Protein AF-B8KXS4-F1 (afdb_monomer_lite)

pLDDT: mean 75.42, std 18.48, range [35.78, 94.12]

Sequence (87 aa):
MVAEVFKDKRGRQPEVPFGYESLLTDAQRHAIDSSRNFGWSLHFIRRPLFQDPTVVMCDANHGKCWQVLEDGKLIPFNDLRGSQKPL

Radius of gyration: 14.76 Å; chains: 1; bounding box: 38×42×29 Å

Organism: NCBI:txid565045

Secondary structure (DSSP, 8-state):
--------TTTT--SS-TTGGGGS-HHHHHHHHHHHHTT-EEEEEE--TTS--EEEEE-TTT--EEEE-TTS-EEE-----SS----

Structure (mmCIF, N/CA/C/O backbone):
data_AF-B8KXS4-F1
#
_entry.id   AF-B8KXS4-F1
#
loop_
_atom_site.group_PDB
_atom_site.id
_atom_site.type_symbol
_atom_site.label_atom_id
_atom_site.label_alt_id
_atom_site.label_comp_id
_atom_site.label_asym_id
_atom_site.label_entity_id
_atom_site.label_seq_id
_atom_site.pdbx_PDB_ins_code
_atom_site.Cartn_x
_atom_site.Cartn_y
_atom_site.Cartn_z
_atom_site.occupancy
_atom_site.B_iso_or_equiv
_atom_site.auth_seq_id
_atom_site.auth_comp_id
_atom_site.auth_asym_id
_atom_site.auth_atom_id
_atom_site.pdbx_PDB_model_num
ATOM 1 N N . MET A 1 1 ? 17.860 -34.656 12.317 1.00 35.78 1 MET A N 1
ATOM 2 C CA . MET A 1 1 ? 17.606 -33.360 12.980 1.00 35.78 1 MET A CA 1
ATOM 3 C C . MET A 1 1 ? 16.277 -32.856 12.458 1.00 35.78 1 MET A C 1
ATOM 5 O O . MET A 1 1 ? 16.099 -32.824 11.248 1.00 35.78 1 MET A O 1
ATOM 9 N N . VAL A 1 2 ? 15.316 -32.621 13.347 1.00 35.88 2 VAL A N 1
ATOM 10 C CA . VAL A 1 2 ? 13.956 -32.212 12.978 1.00 35.88 2 VAL A CA 1
ATOM 11 C C . VAL A 1 2 ? 13.974 -30.747 12.546 1.00 35.88 2 VAL A C 1
ATOM 13 O O . VAL A 1 2 ? 14.445 -29.893 13.288 1.00 35.88 2 VAL A O 1
ATOM 16 N N . ALA A 1 3 ? 13.524 -30.465 11.325 1.00 40.88 3 ALA A N 1
ATOM 17 C CA . ALA A 1 3 ? 13.324 -29.100 10.863 1.00 40.88 3 ALA A CA 1
ATOM 18 C C . ALA A 1 3 ? 12.099 -28.530 11.587 1.00 40.88 3 ALA A C 1
ATOM 20 O O . ALA A 1 3 ? 10.977 -28.992 11.370 1.00 40.88 3 ALA A O 1
ATOM 21 N N . GLU A 1 4 ? 12.303 -27.555 12.471 1.00 39.88 4 GLU A N 1
ATOM 22 C CA . GLU A 1 4 ? 11.198 -26.774 13.019 1.00 39.88 4 GLU A CA 1
ATOM 23 C C . GLU A 1 4 ? 10.584 -25.936 11.895 1.00 39.88 4 GLU A C 1
ATOM 25 O O . GLU A 1 4 ? 11.127 -24.925 11.449 1.00 39.88 4 GLU A O 1
ATOM 30 N N . VAL A 1 5 ? 9.430 -26.394 11.415 1.00 42.00 5 VAL A N 1
ATOM 31 C CA . VAL A 1 5 ? 8.544 -25.622 10.551 1.00 42.00 5 VAL A CA 1
ATOM 32 C C . VAL A 1 5 ? 8.009 -24.469 11.394 1.00 42.00 5 VAL A C 1
ATOM 34 O O . VAL A 1 5 ? 7.104 -24.657 12.209 1.00 42.00 5 VAL A O 1
ATOM 37 N N . PHE A 1 6 ? 8.575 -23.273 11.224 1.00 42.91 6 PHE A N 1
ATOM 38 C CA . PHE A 1 6 ? 8.000 -22.055 11.785 1.00 42.91 6 PHE A CA 1
ATOM 39 C C . PHE A 1 6 ? 6.577 -21.910 11.247 1.00 42.91 6 PHE A C 1
ATOM 41 O O . PHE A 1 6 ? 6.352 -21.610 10.077 1.00 42.91 6 PHE A O 1
ATOM 48 N N . LYS A 1 7 ? 5.608 -22.206 12.113 1.00 42.44 7 LYS A N 1
ATOM 49 C CA . LYS A 1 7 ? 4.186 -22.193 11.793 1.00 42.44 7 LYS A CA 1
ATOM 50 C C . LYS A 1 7 ? 3.789 -20.751 11.496 1.00 42.44 7 LYS A C 1
ATOM 52 O O . LYS A 1 7 ? 3.698 -19.931 12.411 1.00 42.44 7 LYS A O 1
ATOM 57 N N . ASP A 1 8 ? 3.590 -20.441 10.219 1.00 50.16 8 ASP A N 1
ATOM 58 C CA . ASP A 1 8 ? 2.969 -19.192 9.797 1.00 50.16 8 ASP A CA 1
ATOM 59 C C . ASP A 1 8 ? 1.672 -19.001 10.613 1.00 50.16 8 ASP A C 1
ATOM 61 O O . ASP A 1 8 ? 0.778 -19.855 10.621 1.00 50.16 8 ASP A O 1
ATOM 65 N N . LYS A 1 9 ? 1.601 -17.909 11.389 1.00 56.97 9 LYS A N 1
ATOM 66 C CA . LYS A 1 9 ? 0.472 -17.641 12.297 1.00 56.97 9 LYS A CA 1
ATOM 67 C C . LYS A 1 9 ? -0.835 -17.343 11.546 1.00 56.97 9 LYS A C 1
ATOM 69 O O . LYS A 1 9 ? -1.878 -17.295 12.190 1.00 56.97 9 LYS A O 1
ATOM 74 N N . ARG A 1 10 ? -0.799 -17.157 10.218 1.00 50.81 10 ARG A N 1
ATOM 75 C CA . ARG A 1 10 ? -1.972 -16.951 9.348 1.00 50.81 10 ARG A CA 1
ATOM 76 C C . ARG A 1 10 ? -2.676 -18.271 9.015 1.00 50.81 10 ARG A C 1
ATOM 78 O O . ARG A 1 10 ? -3.769 -18.266 8.449 1.00 50.81 10 ARG A O 1
ATOM 85 N N . GLY A 1 11 ? -2.094 -19.420 9.374 1.00 59.00 11 GLY A N 1
ATOM 86 C CA . GLY A 1 11 ? -2.680 -20.724 9.067 1.00 59.00 11 GLY A CA 1
ATOM 87 C C . GLY A 1 11 ? -2.729 -20.971 7.554 1.00 59.00 11 GLY A C 1
ATOM 88 O O . GLY A 1 11 ? -1.687 -21.029 6.915 1.00 59.00 11 GLY A O 1
ATOM 89 N N . ARG A 1 12 ? -3.932 -21.150 6.982 1.00 56.19 12 ARG A N 1
ATOM 90 C CA . ARG A 1 12 ? -4.174 -21.322 5.527 1.00 56.19 12 ARG A CA 1
ATOM 91 C C . ARG A 1 12 ? -4.765 -20.076 4.851 1.00 56.19 12 ARG A C 1
ATOM 93 O O . ARG A 1 12 ? -5.239 -20.171 3.722 1.00 56.19 12 ARG A O 1
ATOM 100 N N . GLN A 1 13 ? -4.838 -18.939 5.544 1.00 56.62 13 GLN A N 1
ATOM 101 C CA . GLN A 1 13 ? -5.455 -17.749 4.961 1.00 56.62 13 GLN A CA 1
ATOM 102 C C . GLN A 1 13 ? -4.551 -17.144 3.878 1.00 56.62 13 GLN A C 1
ATOM 104 O O . GLN A 1 13 ? -3.340 -17.052 4.091 1.00 56.62 13 GLN A O 1
ATOM 109 N N . PRO A 1 14 ? -5.115 -16.740 2.726 1.00 62.69 14 PRO A N 1
ATOM 110 C CA . PRO A 1 14 ? -4.339 -16.112 1.669 1.00 62.69 14 PRO A CA 1
ATOM 111 C C . PRO A 1 14 ? -3.768 -14.774 2.152 1.00 62.69 14 PRO A C 1
ATOM 113 O O . PRO A 1 14 ? -4.401 -14.047 2.917 1.00 62.69 14 PRO A O 1
ATOM 116 N N . GLU A 1 15 ? -2.572 -14.441 1.672 1.00 69.19 15 GLU A N 1
ATOM 117 C CA . GLU A 1 15 ? -1.878 -13.172 1.943 1.00 69.19 15 GLU A CA 1
ATOM 118 C C . GLU A 1 15 ? -2.683 -11.931 1.521 1.00 69.19 15 GLU A C 1
ATOM 120 O O . GLU A 1 15 ? -2.539 -10.855 2.110 1.00 69.19 15 GLU A O 1
ATOM 125 N N . VAL A 1 16 ? -3.581 -12.119 0.553 1.00 75.62 16 VAL A N 1
ATOM 126 C CA . VAL A 1 16 ? -4.566 -11.147 0.091 1.00 75.62 16 VAL A CA 1
ATOM 127 C C . VAL A 1 16 ? -5.959 -11.791 0.179 1.00 75.62 16 VAL A C 1
ATOM 129 O O . VAL A 1 16 ? -6.242 -12.742 -0.553 1.00 75.62 16 VAL A O 1
ATOM 132 N N . PRO A 1 17 ? -6.845 -11.315 1.071 1.00 72.00 17 PRO A N 1
ATOM 133 C CA . PRO A 1 17 ? -8.213 -11.821 1.171 1.00 72.00 17 PRO A CA 1
ATOM 134 C C . PRO A 1 17 ? -9.027 -11.567 -0.106 1.00 72.00 17 PRO A C 1
ATOM 136 O O . PRO A 1 17 ? -8.890 -10.520 -0.735 1.00 72.00 17 PRO A O 1
ATOM 139 N N . PHE A 1 18 ? -9.939 -12.477 -0.461 1.00 75.81 18 PHE A N 1
ATOM 140 C CA . PHE A 1 18 ? -10.910 -12.213 -1.528 1.00 75.81 18 PHE A CA 1
ATOM 141 C C . PHE A 1 18 ? -11.775 -10.991 -1.174 1.00 75.81 18 PHE A C 1
ATOM 143 O O . PHE A 1 18 ? -12.241 -10.873 -0.041 1.00 75.81 18 PHE A O 1
ATOM 150 N N . GLY A 1 19 ? -11.974 -10.077 -2.128 1.00 81.19 19 GLY A N 1
ATOM 151 C CA . GLY A 1 19 ? -12.759 -8.856 -1.918 1.00 81.19 19 GLY A CA 1
ATOM 152 C C . GLY A 1 19 ? -12.113 -7.830 -0.977 1.00 81.19 19 GLY A C 1
ATOM 153 O O . GLY A 1 19 ? -12.821 -6.988 -0.418 1.00 81.19 19 GLY A O 1
ATOM 154 N N . TYR A 1 20 ? -10.786 -7.878 -0.789 1.00 81.44 20 TYR A N 1
ATOM 155 C CA . TYR A 1 20 ? -10.057 -6.939 0.073 1.00 81.44 20 TYR A CA 1
ATOM 156 C C . TYR A 1 20 ? -10.300 -5.468 -0.287 1.00 81.44 20 TYR A C 1
ATOM 158 O O . TYR A 1 20 ? -10.196 -4.606 0.576 1.00 81.44 20 TYR A O 1
ATOM 166 N N . GLU A 1 21 ? 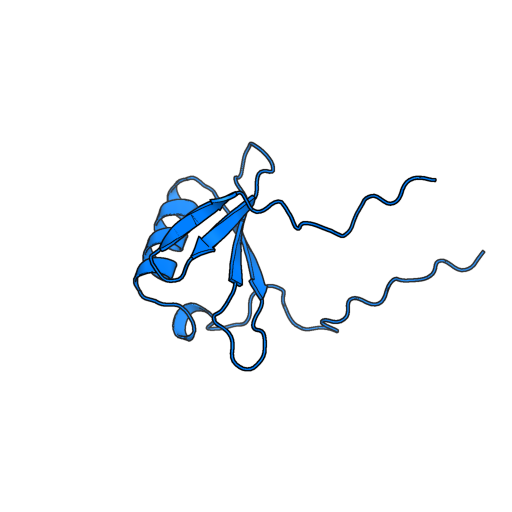-10.648 -5.182 -1.541 1.00 85.88 21 GLU A N 1
ATOM 167 C CA . GLU A 1 21 ? -10.915 -3.839 -2.061 1.00 85.88 21 GLU A CA 1
ATOM 168 C C . GLU A 1 21 ? -12.022 -3.134 -1.269 1.00 85.88 21 GLU A C 1
ATOM 170 O O . GLU A 1 21 ? -11.936 -1.932 -1.023 1.00 85.88 21 GLU A O 1
ATOM 175 N N . SER A 1 22 ? -13.018 -3.886 -0.785 1.00 86.06 22 SER A N 1
ATOM 176 C CA . SER A 1 22 ? -14.112 -3.367 0.054 1.00 86.06 22 SER A CA 1
ATOM 177 C C . SER A 1 22 ? -13.642 -2.817 1.404 1.00 86.06 22 SER A C 1
ATOM 179 O O . SER A 1 22 ? -14.363 -2.069 2.056 1.00 86.06 22 SER A O 1
ATOM 181 N N . LEU A 1 23 ? -12.429 -3.179 1.813 1.00 82.25 23 LEU A N 1
ATOM 182 C CA . LEU A 1 23 ? -11.830 -2.828 3.095 1.00 82.25 23 LEU A CA 1
ATOM 183 C C . LEU A 1 23 ? -10.864 -1.650 2.970 1.00 82.25 23 LEU A C 1
ATOM 185 O O . LEU A 1 23 ? -10.360 -1.186 3.985 1.00 82.25 23 LEU A O 1
ATOM 189 N N . LEU A 1 24 ? -10.578 -1.211 1.745 1.00 87.50 24 LEU A N 1
ATOM 190 C CA . LEU A 1 24 ? -9.649 -0.128 1.456 1.00 87.50 24 LEU A CA 1
ATOM 191 C C . LEU A 1 24 ? -10.384 1.191 1.259 1.00 87.50 24 LEU A C 1
ATOM 193 O O . LEU A 1 24 ? -11.520 1.208 0.779 1.00 87.50 24 LEU A O 1
ATOM 197 N N . THR A 1 25 ? -9.702 2.294 1.550 1.00 89.44 25 THR A N 1
ATOM 198 C CA . THR A 1 25 ? -10.165 3.624 1.141 1.00 89.44 25 THR A CA 1
ATOM 199 C C . THR A 1 25 ? -10.041 3.805 -0.372 1.00 89.44 25 THR A C 1
ATOM 201 O O . THR A 1 25 ? -9.270 3.110 -1.042 1.00 89.44 25 THR A O 1
ATOM 204 N N . ASP A 1 26 ? -10.768 4.771 -0.937 1.00 92.25 26 ASP A N 1
ATOM 205 C CA . ASP A 1 26 ? -10.655 5.097 -2.364 1.00 92.25 26 ASP A CA 1
ATOM 206 C C . ASP A 1 26 ? -9.232 5.523 -2.750 1.00 92.25 26 ASP A C 1
ATOM 208 O O . ASP A 1 26 ? -8.723 5.121 -3.797 1.00 92.25 26 ASP A O 1
ATOM 212 N N . ALA A 1 27 ? -8.555 6.269 -1.872 1.00 93.00 27 ALA A N 1
ATOM 213 C CA . ALA A 1 27 ? -7.175 6.689 -2.085 1.00 93.00 27 ALA A CA 1
ATOM 214 C C . ALA A 1 27 ? -6.204 5.496 -2.095 1.00 93.00 27 ALA A C 1
ATOM 216 O O . ALA A 1 27 ? -5.318 5.431 -2.949 1.00 93.00 27 ALA A O 1
ATOM 217 N N . GLN A 1 28 ? -6.406 4.507 -1.216 1.00 92.44 28 GLN A N 1
ATOM 218 C CA . GLN A 1 28 ? -5.636 3.262 -1.231 1.00 92.44 28 GLN A CA 1
ATOM 219 C C . GLN A 1 28 ? -5.866 2.460 -2.513 1.00 92.44 28 GLN A C 1
ATOM 221 O O . GLN A 1 28 ? -4.898 2.000 -3.115 1.00 92.44 28 GLN A O 1
ATOM 226 N N . ARG A 1 29 ? -7.121 2.307 -2.960 1.00 92.62 29 ARG A N 1
ATOM 227 C CA . ARG A 1 29 ? -7.431 1.611 -4.224 1.00 92.62 29 ARG A CA 1
ATOM 228 C C . ARG A 1 29 ? -6.737 2.285 -5.403 1.00 92.62 29 ARG A C 1
ATOM 230 O O . ARG A 1 29 ? -6.040 1.620 -6.161 1.00 92.62 29 ARG A O 1
ATOM 237 N N . HIS A 1 30 ? -6.851 3.609 -5.494 1.00 94.12 30 HIS A N 1
ATOM 238 C CA . HIS A 1 30 ? -6.228 4.379 -6.564 1.00 94.12 30 HIS A CA 1
ATOM 239 C C . HIS A 1 30 ? -4.698 4.248 -6.576 1.00 94.12 30 HIS A C 1
ATOM 241 O O . HIS A 1 30 ? -4.098 4.086 -7.641 1.00 94.12 30 HIS A O 1
ATOM 247 N N . ALA A 1 31 ? -4.061 4.276 -5.402 1.00 93.81 31 ALA A N 1
ATOM 248 C CA . ALA A 1 31 ? -2.623 4.067 -5.281 1.00 93.81 31 ALA A CA 1
ATOM 249 C C . ALA A 1 31 ? -2.214 2.650 -5.715 1.00 93.81 31 ALA A C 1
ATOM 251 O O . ALA A 1 31 ? -1.246 2.501 -6.457 1.00 93.81 31 ALA A O 1
ATOM 252 N N . ILE A 1 32 ? -2.979 1.622 -5.331 1.00 92.06 32 ILE A N 1
ATOM 253 C CA . ILE A 1 32 ? -2.717 0.233 -5.733 1.00 92.06 32 ILE A CA 1
ATOM 254 C C . ILE A 1 32 ? -2.814 0.065 -7.246 1.00 92.06 32 ILE A C 1
ATOM 256 O O . ILE A 1 32 ? -1.914 -0.514 -7.855 1.00 92.06 32 ILE A O 1
ATOM 260 N N . ASP A 1 33 ? -3.878 0.576 -7.859 1.00 93.31 33 ASP A N 1
ATOM 261 C CA . ASP A 1 33 ? -4.072 0.481 -9.306 1.00 93.31 33 ASP A CA 1
ATOM 262 C C . ASP A 1 33 ? -2.994 1.256 -10.069 1.00 93.31 33 ASP A C 1
ATOM 264 O O . ASP A 1 33 ? -2.442 0.758 -11.051 1.00 93.31 33 ASP A O 1
ATOM 268 N N . SER A 1 34 ? -2.609 2.431 -9.569 1.00 92.69 34 SER A N 1
ATOM 269 C CA . SER A 1 34 ? -1.492 3.195 -10.126 1.00 92.69 34 SER A CA 1
ATOM 270 C C . SER A 1 34 ? -0.184 2.410 -10.040 1.00 92.69 34 SER A C 1
ATOM 272 O O . SER A 1 34 ? 0.515 2.276 -11.040 1.00 92.69 34 SER A O 1
ATOM 274 N N . SER A 1 35 ? 0.131 1.826 -8.882 1.00 91.75 35 SER A N 1
ATOM 275 C CA . SER A 1 35 ? 1.324 0.998 -8.682 1.00 91.75 35 SER A CA 1
ATOM 276 C C . SER A 1 35 ? 1.331 -0.253 -9.569 1.00 91.75 35 SER A C 1
ATOM 278 O O . SER A 1 35 ? 2.379 -0.608 -10.110 1.00 91.75 35 SER A O 1
ATOM 280 N N . ARG A 1 36 ? 0.175 -0.887 -9.802 1.00 90.56 36 ARG A N 1
ATOM 281 C CA . ARG A 1 36 ? 0.046 -2.019 -10.738 1.00 90.56 36 ARG A CA 1
ATOM 282 C C . ARG A 1 36 ? 0.442 -1.647 -12.165 1.00 90.56 36 ARG A C 1
ATOM 284 O O . ARG A 1 36 ? 1.086 -2.452 -12.833 1.00 90.56 36 ARG A O 1
ATOM 291 N N . ASN A 1 37 ? 0.139 -0.427 -12.611 1.00 89.50 37 ASN A N 1
ATOM 292 C CA . ASN A 1 37 ? 0.550 0.055 -13.936 1.00 89.50 37 ASN A CA 1
ATOM 293 C C . ASN A 1 37 ? 2.077 0.180 -14.078 1.00 89.50 37 ASN A C 1
ATOM 295 O O . ASN A 1 37 ? 2.598 0.080 -15.186 1.00 89.50 37 ASN A O 1
ATOM 299 N N . PHE A 1 38 ? 2.806 0.338 -12.968 1.00 86.38 38 PHE A N 1
ATOM 300 C CA . PHE A 1 38 ? 4.274 0.302 -12.928 1.00 86.38 38 PHE A CA 1
ATOM 301 C C . PHE A 1 38 ? 4.839 -1.122 -12.779 1.00 86.38 38 PHE A C 1
ATOM 303 O O . PHE A 1 38 ? 6.041 -1.299 -12.588 1.00 86.38 38 PHE A O 1
ATOM 310 N N . GLY A 1 39 ? 3.983 -2.146 -12.846 1.00 87.25 39 GLY A N 1
ATOM 311 C CA . GLY A 1 39 ? 4.352 -3.551 -12.683 1.00 87.25 39 GLY A CA 1
ATOM 312 C C . GLY A 1 39 ? 4.477 -4.000 -11.228 1.00 87.25 39 GLY A C 1
ATOM 313 O O . GLY A 1 39 ? 4.877 -5.134 -10.980 1.00 87.25 39 GLY A O 1
ATOM 314 N N . TRP A 1 40 ? 4.148 -3.148 -10.254 1.00 91.00 40 TRP A N 1
ATOM 315 C CA . TRP A 1 40 ? 4.254 -3.518 -8.846 1.00 91.00 40 TRP A CA 1
ATOM 316 C C . TRP A 1 40 ? 3.169 -4.522 -8.465 1.00 91.00 40 TRP A C 1
ATOM 318 O O . TRP A 1 40 ? 2.025 -4.447 -8.920 1.00 91.00 40 TRP A O 1
ATOM 328 N N . SER A 1 41 ? 3.515 -5.435 -7.565 1.00 87.88 41 SER A N 1
ATOM 329 C CA . SER A 1 41 ? 2.602 -6.464 -7.076 1.00 87.88 41 SER A CA 1
ATOM 330 C C . SER A 1 41 ? 2.163 -6.179 -5.645 1.00 87.88 41 SER A C 1
ATOM 332 O O . SER A 1 41 ? 2.975 -5.811 -4.791 1.00 87.88 41 SER A O 1
ATOM 334 N N . LEU A 1 42 ? 0.878 -6.404 -5.368 1.00 88.31 42 LEU A N 1
ATOM 335 C CA . LEU A 1 42 ? 0.354 -6.436 -4.007 1.00 88.31 42 LEU A CA 1
ATOM 336 C C . LEU A 1 42 ? 0.954 -7.643 -3.276 1.00 88.31 42 LEU A C 1
ATOM 338 O O . LEU A 1 42 ? 0.811 -8.767 -3.750 1.00 88.31 42 LEU A O 1
ATOM 342 N N . HIS A 1 43 ? 1.624 -7.409 -2.150 1.00 85.25 43 HIS A N 1
ATOM 343 C CA . HIS A 1 43 ? 2.334 -8.463 -1.430 1.00 85.25 43 HIS A CA 1
ATOM 344 C C . HIS A 1 43 ? 1.475 -9.068 -0.317 1.00 85.25 43 HIS A C 1
ATOM 346 O O . HIS A 1 43 ? 1.242 -10.269 -0.290 1.00 85.25 43 HIS A O 1
ATOM 352 N N . PHE A 1 44 ? 0.954 -8.240 0.588 1.00 84.19 44 PHE A N 1
ATOM 353 C CA . PHE A 1 44 ? -0.014 -8.683 1.591 1.00 84.19 44 PHE A CA 1
ATOM 354 C C . PHE A 1 44 ? -0.842 -7.517 2.122 1.00 84.19 44 PHE A C 1
ATOM 356 O O . PHE A 1 44 ? -0.458 -6.349 2.012 1.00 84.19 44 PHE A O 1
ATOM 363 N N . ILE A 1 45 ? -1.957 -7.853 2.771 1.00 86.12 45 ILE A N 1
ATOM 364 C CA . ILE A 1 45 ? -2.769 -6.905 3.537 1.00 86.12 45 ILE A CA 1
ATOM 365 C C . ILE A 1 45 ? -2.886 -7.414 4.972 1.00 86.12 45 ILE A C 1
ATOM 367 O O . ILE A 1 45 ? -3.441 -8.486 5.216 1.00 86.12 45 ILE A O 1
ATOM 371 N N . ARG A 1 46 ? -2.374 -6.652 5.945 1.00 81.81 46 ARG A N 1
ATOM 372 C CA . ARG A 1 46 ? -2.576 -6.951 7.372 1.00 81.81 46 ARG A CA 1
ATOM 373 C C . ARG A 1 46 ? -3.810 -6.219 7.869 1.00 81.81 46 ARG A C 1
ATOM 375 O O . ARG A 1 46 ? -3.966 -5.028 7.621 1.00 81.81 46 ARG A O 1
ATOM 382 N N . ARG A 1 47 ? -4.652 -6.930 8.615 1.00 77.31 47 ARG A N 1
ATOM 383 C CA . ARG A 1 47 ? -5.853 -6.379 9.248 1.00 77.31 47 ARG A CA 1
ATOM 384 C C . ARG A 1 47 ? -5.822 -6.636 10.750 1.00 77.31 47 ARG A C 1
ATOM 386 O O . ARG A 1 47 ? -6.306 -7.680 11.190 1.00 77.31 47 ARG A O 1
ATOM 393 N N . PRO A 1 48 ? -5.218 -5.742 11.543 1.00 73.69 48 PRO A N 1
ATOM 394 C CA . PRO A 1 48 ? -5.347 -5.818 12.987 1.00 73.69 48 PRO A CA 1
ATOM 395 C C . PRO A 1 48 ? -6.807 -5.568 13.378 1.00 73.69 48 PRO A C 1
ATOM 397 O O . PRO A 1 48 ? -7.524 -4.810 12.724 1.00 73.69 48 PRO A O 1
ATOM 400 N N . LEU A 1 49 ? -7.263 -6.207 14.453 1.00 70.00 49 LEU A N 1
ATOM 401 C CA . LEU A 1 49 ? -8.565 -5.874 15.023 1.00 70.00 49 LEU A CA 1
ATOM 402 C C . LEU A 1 49 ? -8.521 -4.413 15.493 1.00 70.00 49 LEU A C 1
ATOM 404 O O . LEU A 1 49 ? -7.597 -4.035 16.213 1.00 70.00 49 LEU A O 1
ATOM 408 N N . PHE A 1 50 ? -9.516 -3.620 15.088 1.00 71.50 50 PHE A N 1
ATOM 409 C CA . PHE A 1 50 ? -9.667 -2.202 15.447 1.00 71.50 50 PHE A CA 1
ATOM 410 C C . PHE A 1 50 ? -8.590 -1.244 14.897 1.00 71.50 50 PHE A C 1
ATOM 412 O O . PHE A 1 50 ? -8.439 -0.150 15.432 1.00 71.50 50 PHE A O 1
ATOM 419 N N . GLN A 1 51 ? -7.850 -1.624 13.851 1.00 70.25 51 GLN A N 1
ATOM 420 C CA . GLN A 1 51 ? -6.927 -0.720 13.147 1.00 70.25 51 GLN A CA 1
ATOM 421 C C . GLN A 1 51 ? -7.147 -0.784 11.637 1.00 70.25 51 GLN A C 1
ATOM 423 O O . GLN A 1 51 ? -7.656 -1.781 11.112 1.00 70.25 51 GLN A O 1
ATOM 428 N N . ASP A 1 52 ? -6.711 0.263 10.945 1.00 69.75 52 ASP A N 1
ATOM 429 C CA . ASP A 1 52 ? -6.771 0.349 9.493 1.00 69.75 52 ASP A CA 1
ATOM 430 C C . ASP A 1 52 ? -5.897 -0.712 8.808 1.00 69.75 52 ASP A C 1
ATOM 432 O O . ASP A 1 52 ? -4.850 -1.126 9.330 1.00 69.75 52 ASP A O 1
ATOM 436 N N . PRO A 1 53 ? -6.317 -1.195 7.626 1.00 77.62 53 PRO A N 1
ATOM 437 C CA . PRO A 1 53 ? -5.559 -2.185 6.886 1.00 77.62 53 PRO A CA 1
ATOM 438 C C . PRO A 1 53 ? -4.195 -1.631 6.476 1.00 77.62 53 PRO A C 1
ATOM 440 O O . PRO A 1 53 ? -4.076 -0.597 5.821 1.00 77.62 53 PRO A O 1
ATOM 443 N N . THR A 1 54 ? -3.147 -2.380 6.807 1.00 84.00 54 THR A N 1
ATOM 444 C CA . THR A 1 54 ? -1.802 -2.130 6.292 1.00 84.00 54 THR A CA 1
ATOM 445 C C . THR A 1 54 ? -1.656 -2.851 4.961 1.00 84.00 54 THR A C 1
ATOM 447 O O . THR A 1 54 ? -1.574 -4.081 4.927 1.00 84.00 54 THR A O 1
ATOM 450 N N . VAL A 1 55 ? -1.617 -2.090 3.874 1.00 90.81 55 VAL A N 1
ATOM 451 C CA . VAL A 1 55 ? -1.399 -2.601 2.518 1.00 90.81 55 VAL A CA 1
ATOM 452 C C . VAL A 1 55 ? 0.077 -2.481 2.177 1.00 90.81 55 VAL A C 1
ATOM 454 O O . VAL A 1 55 ? 0.640 -1.397 2.310 1.00 90.81 55 VAL A O 1
ATOM 457 N N . VAL A 1 56 ? 0.696 -3.566 1.711 1.00 90.75 56 VAL A N 1
ATOM 458 C CA . VAL A 1 56 ? 2.093 -3.554 1.263 1.00 90.75 56 VAL A CA 1
ATOM 459 C C . VAL A 1 56 ? 2.181 -3.951 -0.204 1.00 90.75 56 VAL A C 1
ATOM 461 O O . VAL A 1 56 ? 1.676 -4.999 -0.607 1.00 90.75 56 VAL A O 1
ATOM 464 N N . MET A 1 57 ? 2.850 -3.117 -0.994 1.00 91.62 57 MET A N 1
ATOM 465 C CA . MET A 1 57 ? 3.170 -3.361 -2.400 1.00 91.62 57 MET A CA 1
ATOM 466 C C . MET A 1 57 ? 4.675 -3.466 -2.580 1.00 91.62 57 MET A C 1
ATOM 468 O O . MET A 1 57 ? 5.416 -2.761 -1.902 1.00 91.62 57 MET A O 1
ATOM 472 N N . CYS A 1 58 ? 5.133 -4.307 -3.500 1.00 89.94 58 CYS A N 1
ATOM 473 C CA . CYS A 1 58 ? 6.551 -4.422 -3.819 1.00 89.94 58 CYS A CA 1
ATOM 474 C C . CYS A 1 58 ? 6.799 -4.121 -5.298 1.00 89.94 58 CYS A C 1
ATOM 476 O O . CYS A 1 58 ? 6.014 -4.497 -6.171 1.00 89.94 58 CYS A O 1
ATOM 478 N N . ASP A 1 59 ? 7.894 -3.408 -5.544 1.00 85.31 59 ASP A N 1
ATOM 479 C CA . ASP A 1 59 ? 8.373 -3.049 -6.875 1.00 85.31 59 ASP A CA 1
ATOM 480 C C . ASP A 1 59 ? 8.843 -4.301 -7.637 1.00 85.31 59 ASP A C 1
ATOM 482 O O . ASP A 1 59 ? 9.478 -5.183 -7.052 1.00 85.31 59 ASP A O 1
ATOM 486 N N . ALA A 1 60 ? 8.558 -4.362 -8.942 1.00 77.31 60 ALA A N 1
ATOM 487 C CA . ALA A 1 60 ? 8.928 -5.475 -9.821 1.00 77.31 60 ALA A CA 1
ATOM 488 C C . ALA A 1 60 ? 10.446 -5.688 -9.972 1.00 77.31 60 ALA A C 1
ATOM 490 O O . ALA A 1 60 ? 10.896 -6.804 -10.215 1.00 77.31 60 ALA A O 1
ATOM 491 N N . ASN A 1 61 ? 11.232 -4.619 -9.852 1.00 67.75 61 ASN A N 1
ATOM 492 C CA . ASN A 1 61 ? 12.631 -4.562 -10.264 1.00 67.75 61 ASN A CA 1
ATOM 493 C C . ASN A 1 61 ? 13.602 -4.425 -9.084 1.00 67.75 61 ASN A C 1
ATOM 495 O O . ASN A 1 61 ? 14.725 -4.918 -9.152 1.00 67.75 61 ASN A O 1
ATOM 499 N N . HIS A 1 62 ? 13.205 -3.739 -8.006 1.00 61.28 62 HIS A N 1
ATOM 500 C CA . HIS A 1 62 ? 14.147 -3.317 -6.955 1.00 61.28 62 HIS A CA 1
ATOM 501 C C . HIS A 1 62 ? 14.011 -4.060 -5.622 1.00 61.28 62 HIS A C 1
ATOM 503 O O . HIS A 1 62 ? 14.761 -3.759 -4.692 1.00 61.28 62 HIS A O 1
ATOM 509 N N . GLY A 1 63 ? 13.045 -4.978 -5.487 1.00 74.25 63 GLY A N 1
ATOM 510 C CA . GLY A 1 63 ? 12.787 -5.702 -4.233 1.00 74.25 63 GLY A CA 1
ATOM 511 C C . GLY A 1 63 ? 12.407 -4.796 -3.053 1.00 74.25 63 GLY A C 1
ATOM 512 O O . GLY A 1 63 ? 12.380 -5.240 -1.907 1.00 74.25 63 GLY A O 1
ATOM 513 N N . LYS A 1 64 ? 12.135 -3.512 -3.318 1.00 86.88 64 LYS A N 1
ATOM 514 C CA . LYS A 1 64 ? 11.681 -2.540 -2.325 1.00 86.88 64 LYS A CA 1
ATOM 515 C C . LYS A 1 64 ? 10.182 -2.680 -2.159 1.00 86.88 64 LYS A C 1
ATOM 517 O O . LYS A 1 64 ? 9.453 -2.745 -3.149 1.00 86.88 64 LYS A O 1
ATOM 522 N N . CYS A 1 65 ? 9.740 -2.660 -0.912 1.00 90.31 65 CYS A N 1
ATOM 523 C CA . CYS A 1 65 ? 8.330 -2.671 -0.581 1.00 90.31 65 CYS A CA 1
ATOM 524 C C . CYS A 1 65 ? 7.914 -1.339 0.039 1.00 90.31 65 CYS A C 1
ATOM 526 O O . CYS A 1 65 ? 8.706 -0.631 0.667 1.00 90.31 65 CYS A O 1
ATOM 528 N N . TRP A 1 66 ? 6.650 -1.008 -0.164 1.00 92.56 66 TRP A N 1
ATOM 529 C CA . TRP A 1 66 ? 6.032 0.251 0.199 1.00 92.56 66 TRP A CA 1
ATOM 530 C C . TRP A 1 66 ? 4.712 -0.031 0.890 1.00 92.56 66 TRP A C 1
ATOM 532 O O . TRP A 1 66 ? 3.945 -0.888 0.450 1.00 92.56 66 TRP A O 1
ATOM 542 N N . GLN A 1 67 ? 4.449 0.696 1.967 1.00 92.88 67 GLN A N 1
ATOM 543 C CA . GLN A 1 67 ? 3.154 0.682 2.621 1.00 92.88 67 GLN A CA 1
ATOM 544 C C . GLN A 1 67 ? 2.275 1.757 1.993 1.00 92.88 67 GLN A C 1
ATOM 546 O O . GLN A 1 67 ? 2.700 2.908 1.879 1.00 92.88 67 GLN A O 1
ATOM 551 N N . VAL A 1 68 ? 1.052 1.379 1.626 1.00 93.88 68 VAL A N 1
ATOM 552 C CA . VAL A 1 68 ? 0.017 2.317 1.185 1.00 93.88 68 VAL A CA 1
ATOM 553 C C . VAL A 1 68 ? -0.761 2.779 2.413 1.00 93.88 68 VAL A C 1
ATOM 555 O O . VAL A 1 68 ? -1.429 1.982 3.079 1.00 93.88 68 VAL A O 1
ATOM 558 N N . LEU A 1 69 ? -0.635 4.062 2.739 1.00 91.56 69 LEU A N 1
ATOM 559 C CA . LEU A 1 69 ? -1.365 4.703 3.829 1.00 91.56 69 LEU A CA 1
ATOM 560 C C . LEU A 1 69 ? -2.829 4.947 3.448 1.00 91.56 69 LEU A C 1
ATOM 562 O O . LEU A 1 69 ? -3.206 4.837 2.284 1.00 91.56 69 LEU A O 1
ATOM 566 N N . GLU A 1 70 ? -3.658 5.284 4.434 1.00 90.00 70 GLU A N 1
ATOM 567 C CA . GLU A 1 70 ? -5.092 5.556 4.257 1.00 90.00 70 GLU A CA 1
ATOM 568 C C . GLU A 1 70 ? -5.371 6.658 3.218 1.00 90.00 70 GLU A C 1
ATOM 570 O O . GLU A 1 70 ? -6.327 6.563 2.449 1.00 90.00 70 GLU A O 1
ATOM 575 N N . ASP A 1 71 ? -4.498 7.666 3.145 1.00 92.00 71 ASP A N 1
ATOM 576 C CA . ASP A 1 71 ? -4.574 8.785 2.200 1.00 92.00 71 ASP A CA 1
ATOM 577 C C . ASP A 1 71 ? -3.957 8.471 0.822 1.00 92.00 71 ASP A C 1
ATOM 579 O O . ASP A 1 71 ? -3.836 9.357 -0.024 1.00 92.00 71 ASP A O 1
ATOM 583 N N . GLY A 1 72 ? -3.554 7.218 0.587 1.00 91.56 72 GLY A N 1
ATOM 584 C CA . GLY A 1 72 ? -2.934 6.762 -0.656 1.00 91.56 72 GLY A CA 1
ATOM 585 C C . GLY A 1 72 ? -1.442 7.085 -0.780 1.00 91.56 72 GLY A C 1
ATOM 586 O O . GLY A 1 72 ? -0.828 6.716 -1.782 1.00 91.56 72 GLY A O 1
ATOM 587 N N . LYS A 1 73 ? -0.815 7.738 0.211 1.00 93.31 73 LYS A N 1
ATOM 588 C CA . LYS A 1 73 ? 0.636 7.969 0.180 1.00 93.31 73 LYS A CA 1
ATOM 589 C C . LYS A 1 73 ? 1.411 6.668 0.351 1.00 93.31 73 LYS A C 1
ATOM 591 O O . LYS A 1 73 ? 1.015 5.772 1.096 1.00 93.31 73 LYS A O 1
ATOM 596 N N . LEU A 1 74 ? 2.567 6.610 -0.304 1.00 92.69 74 LEU A N 1
ATOM 597 C CA . LEU A 1 74 ? 3.509 5.501 -0.211 1.00 92.69 74 LEU A CA 1
ATOM 598 C C . LEU A 1 74 ? 4.653 5.868 0.733 1.00 92.69 74 LEU A C 1
ATOM 600 O O . LEU A 1 74 ? 5.333 6.873 0.523 1.00 92.69 74 LEU A O 1
ATOM 604 N N . ILE A 1 75 ? 4.896 5.031 1.740 1.00 93.06 75 ILE A N 1
ATOM 605 C CA . ILE A 1 75 ? 6.080 5.136 2.603 1.00 93.06 75 ILE A 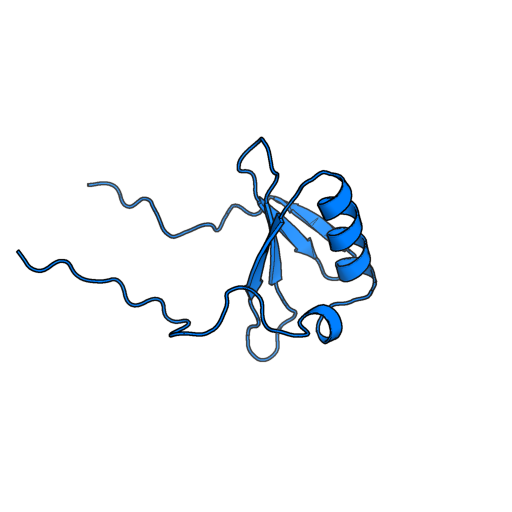CA 1
ATOM 606 C C . ILE A 1 75 ? 6.945 3.877 2.486 1.00 93.06 75 ILE A C 1
ATOM 608 O O . ILE A 1 75 ? 6.395 2.789 2.285 1.00 93.06 75 ILE A O 1
ATOM 612 N N . PRO A 1 76 ? 8.284 3.982 2.601 1.00 91.75 76 PRO A N 1
ATOM 613 C CA . PRO A 1 76 ? 9.149 2.809 2.588 1.00 91.75 76 PRO A CA 1
ATOM 614 C C . PRO A 1 76 ? 8.746 1.818 3.682 1.00 91.75 76 PRO A C 1
ATOM 616 O O . PRO A 1 76 ? 8.614 2.190 4.849 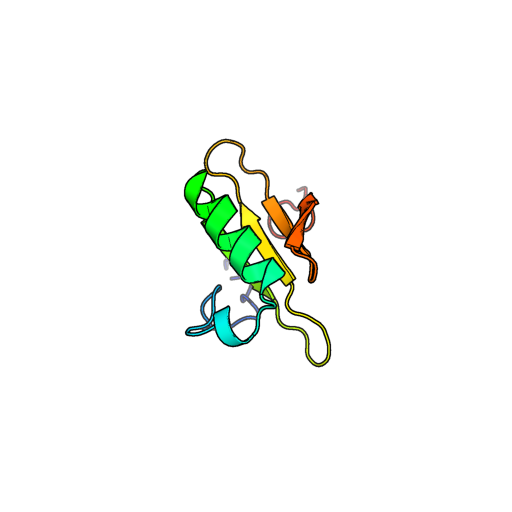1.00 91.75 76 PRO A O 1
ATOM 619 N N . PHE A 1 77 ? 8.564 0.553 3.307 1.00 87.69 77 PHE A N 1
ATOM 620 C CA . PHE A 1 77 ? 8.203 -0.510 4.234 1.00 87.69 77 PHE A CA 1
ATOM 621 C C . PHE A 1 77 ? 9.409 -1.415 4.489 1.00 87.69 77 PHE A C 1
ATOM 623 O O . PHE A 1 77 ? 9.749 -2.273 3.676 1.00 87.69 77 PHE A O 1
ATOM 630 N N . ASN A 1 78 ? 10.045 -1.226 5.648 1.00 79.81 78 ASN A N 1
ATOM 631 C CA . ASN A 1 78 ? 11.261 -1.953 6.028 1.00 79.81 78 ASN A CA 1
ATOM 632 C C . ASN A 1 78 ? 10.996 -3.108 7.014 1.00 79.81 78 ASN A C 1
ATOM 634 O O . ASN A 1 78 ? 11.921 -3.841 7.362 1.00 79.81 78 ASN A O 1
ATOM 638 N N . ASP A 1 79 ? 9.752 -3.300 7.467 1.00 68.12 79 ASP A N 1
ATOM 639 C CA . ASP A 1 79 ? 9.383 -4.375 8.398 1.00 68.12 79 ASP A CA 1
ATOM 640 C C . ASP A 1 79 ? 9.021 -5.680 7.670 1.00 68.12 79 ASP A C 1
ATOM 642 O O . ASP A 1 79 ? 7.938 -6.251 7.819 1.00 68.12 79 ASP A O 1
ATOM 646 N N . LEU A 1 80 ? 9.967 -6.181 6.877 1.00 61.44 80 LEU A N 1
ATOM 647 C CA . LEU A 1 80 ? 9.912 -7.534 6.318 1.00 61.44 80 LEU A CA 1
ATOM 648 C C . LEU A 1 80 ? 10.450 -8.580 7.314 1.00 61.44 80 LEU A C 1
ATOM 650 O O . LEU A 1 80 ? 10.935 -9.627 6.888 1.00 61.44 80 LEU A O 1
ATOM 654 N N . ARG A 1 81 ? 10.431 -8.317 8.637 1.00 53.38 81 ARG A N 1
ATOM 655 C CA . ARG A 1 81 ? 11.052 -9.209 9.634 1.00 53.38 81 ARG A CA 1
ATOM 656 C C . ARG A 1 81 ? 10.501 -10.630 9.526 1.00 53.38 81 ARG A C 1
ATOM 658 O O . ARG A 1 81 ? 9.380 -10.933 9.925 1.00 53.38 81 ARG A O 1
ATOM 665 N N . GLY A 1 82 ? 11.377 -11.477 9.003 1.00 48.81 82 GLY A N 1
ATOM 666 C CA . GLY A 1 82 ? 11.136 -12.836 8.550 1.00 48.81 82 GLY A CA 1
ATOM 667 C C . GLY A 1 82 ? 11.828 -13.014 7.200 1.00 48.81 82 GLY A C 1
ATOM 668 O O . GLY A 1 82 ? 11.179 -13.319 6.213 1.00 48.81 82 GLY A O 1
ATOM 669 N N . SER A 1 83 ? 13.125 -12.729 7.060 1.00 45.12 83 SER A N 1
ATOM 670 C CA . SER A 1 83 ? 14.126 -13.807 7.112 1.00 45.12 83 SER A CA 1
ATOM 671 C C . SER A 1 83 ? 15.552 -13.245 7.140 1.00 45.12 83 SER A C 1
ATOM 673 O O . SER A 1 83 ? 16.162 -13.069 6.098 1.00 45.12 83 SER A O 1
ATOM 675 N N . GLN A 1 84 ? 16.098 -12.972 8.321 1.00 39.72 84 GLN A N 1
ATOM 676 C CA . GLN A 1 84 ? 17.538 -13.058 8.590 1.00 39.72 84 GLN A CA 1
ATOM 677 C C . GLN A 1 84 ? 17.700 -13.030 10.110 1.00 39.72 84 GLN A C 1
ATOM 679 O O . GLN A 1 84 ? 17.469 -12.009 10.755 1.00 39.72 84 GLN A O 1
ATOM 684 N N . LYS A 1 85 ? 18.057 -14.173 10.696 1.00 36.44 85 LYS A N 1
ATOM 685 C CA . LYS A 1 85 ? 18.667 -14.206 12.025 1.00 36.44 85 LYS A CA 1
ATOM 686 C C . LYS A 1 85 ? 20.146 -14.545 11.809 1.00 36.44 85 LYS A C 1
ATOM 688 O O . LYS A 1 85 ? 20.403 -15.491 11.062 1.00 36.44 85 LYS A O 1
AT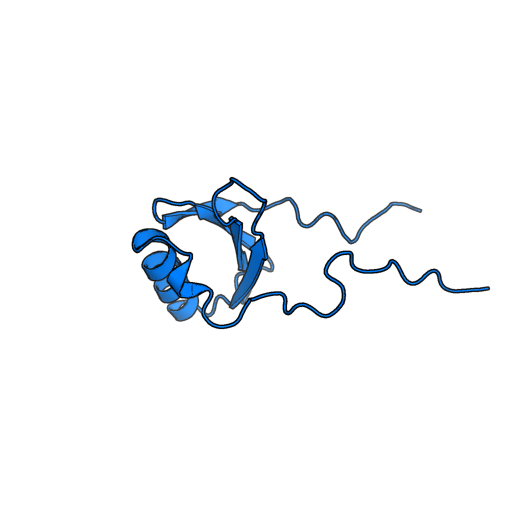OM 693 N N . PRO A 1 86 ? 21.099 -13.778 12.365 1.00 38.16 86 PRO A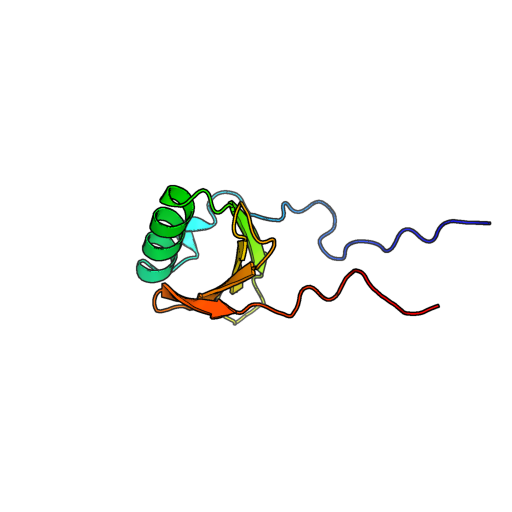 N 1
ATOM 694 C CA . PRO A 1 86 ? 22.503 -14.153 12.312 1.00 38.16 86 PRO A CA 1
ATOM 695 C C . PRO A 1 86 ? 22.728 -15.415 13.156 1.00 38.16 86 PRO A C 1
ATOM 697 O O . PRO A 1 86 ? 21.982 -15.664 14.108 1.00 38.16 86 PRO A O 1
ATOM 700 N N . LEU A 1 87 ? 23.715 -16.183 12.690 1.00 42.78 87 LEU A N 1
ATOM 701 C CA . LEU A 1 87 ? 24.138 -17.528 13.093 1.00 42.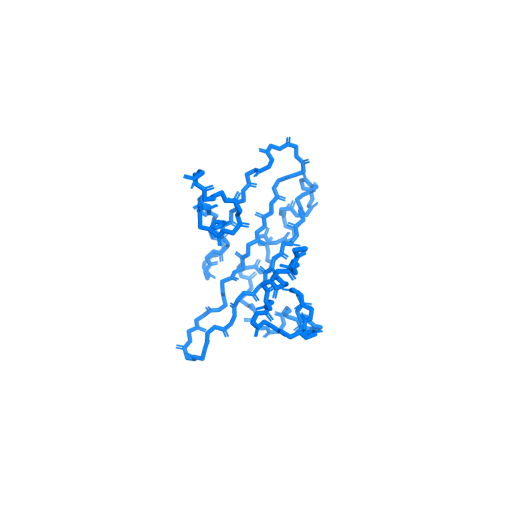78 87 LEU A CA 1
ATOM 702 C C . LEU A 1 87 ? 24.142 -17.775 14.606 1.00 42.78 87 LEU A C 1
ATOM 704 O O . LEU A 1 87 ? 24.632 -16.894 15.348 1.00 42.78 87 LEU A O 1
#

Foldseek 3Di:
DDDPPPQDPCHPADQEHVPCVVQAAPLQVVLQVVLVVQVKDWRGWDDDVPDRIWTKIAHPPPRWIWTQDNNRDTDTDPPPPPDDDPD